Protein AF-A0A653BSR2-F1 (afdb_monomer)

pLDDT: mean 86.77, std 14.45, range [42.12, 98.44]

Nearest PDB structures (foldseek):
  5dz8-assembly1_A  TM=1.629E-01  e=2.090E+00  Streptococcus agalactiae NEM316
  5dz8-assembly1_B  TM=1.770E-01  e=4.397E+00  Streptococcus agalactiae NEM316

Radius of gyration: 16.66 Å; Cα contacts (8 Å, |Δi|>4): 244; chains: 1; bounding box: 43×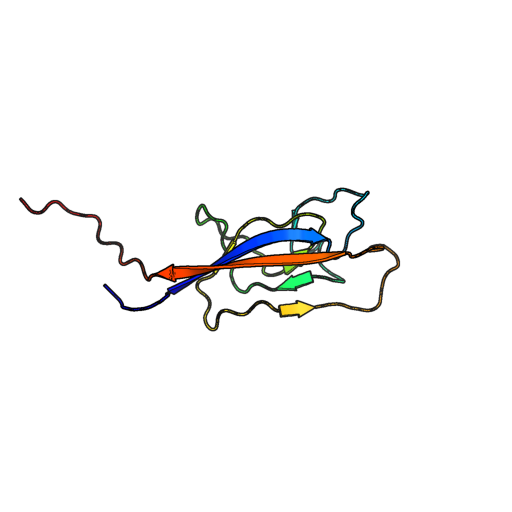26×51 Å

Secondary structure (DSSP, 8-state):
---SEEEEEEEEEEEEBSS-TTT---EEEGGG-SSSEEE-SS-EETTS-B-S-SEEEES----EEE-PSS---EEE--S--SSSTT--EEEEEEEEEE-----------

InterPro domains:
  IPR035914 Spermadhesin, CUB domain superfamily [SSF49854] (30-97)
  IPR058698 CUB domain, metazoa [PF26080] (3-96)

Organism: Callosobruchus maculatus (NCBI:txid64391)

Solvent-accessible surface area (backbone atoms only — not comparable to full-atom values): 6270 Å² total; per-residue (Å²): 125,60,86,60,67,50,32,40,36,43,39,59,80,43,38,20,28,52,18,35,83,87,68,67,69,34,61,39,46,38,91,80,31,77,60,26,27,38,37,39,60,73,28,18,36,85,86,66,49,70,62,89,39,39,33,36,15,18,44,28,63,76,48,30,34,25,59,51,79,77,86,60,76,47,81,46,72,70,89,80,54,91,86,31,45,67,54,78,44,70,42,72,48,76,45,79,36,66,41,79,66,92,66,75,79,73,75,83,125

Structure (mmCIF, N/CA/C/O backbone):
data_AF-A0A653BSR2-F1
#
_entry.id   AF-A0A653BSR2-F1
#
loop_
_atom_site.group_PDB
_atom_site.id
_atom_site.type_symbol
_atom_site.label_atom_id
_atom_site.label_alt_id
_atom_site.label_comp_id
_atom_site.label_asym_id
_atom_site.label_entity_id
_atom_site.label_seq_id
_atom_site.pdbx_PDB_ins_code
_atom_site.Cartn_x
_atom_site.Cartn_y
_atom_site.Cartn_z
_atom_site.occupancy
_atom_site.B_iso_or_equiv
_atom_site.auth_seq_id
_atom_site.auth_comp_id
_atom_site.auth_asym_id
_atom_site.auth_atom_id
_atom_site.pdbx_PDB_model_num
ATOM 1 N N . MET A 1 1 ? -21.388 0.789 22.982 1.00 54.38 1 MET A N 1
ATOM 2 C CA . MET A 1 1 ? -19.976 0.401 22.825 1.00 54.38 1 MET A CA 1
ATOM 3 C C . MET A 1 1 ? -19.950 -0.969 22.198 1.00 54.38 1 MET A C 1
ATOM 5 O O . MET A 1 1 ? -20.206 -1.942 22.893 1.00 54.38 1 MET A O 1
ATOM 9 N N . LEU A 1 2 ? -19.743 -1.040 20.884 1.00 58.16 2 LEU A N 1
ATOM 10 C CA . LEU A 1 2 ? -19.428 -2.310 20.242 1.00 58.16 2 LEU A CA 1
ATOM 11 C C . LEU A 1 2 ? -17.988 -2.687 20.622 1.00 58.16 2 LEU A C 1
ATOM 13 O O . LEU A 1 2 ? -17.081 -1.895 20.363 1.00 58.16 2 LEU A O 1
ATOM 17 N N . PRO A 1 3 ? -17.762 -3.830 21.287 1.00 74.12 3 PRO A N 1
ATOM 18 C CA . PRO A 1 3 ? -16.411 -4.297 21.555 1.00 74.12 3 PRO A CA 1
ATOM 19 C C . PRO A 1 3 ? -15.699 -4.650 20.241 1.00 74.12 3 PRO A C 1
ATOM 21 O O . PRO A 1 3 ? -16.306 -5.196 19.320 1.00 74.12 3 PRO A O 1
ATOM 24 N N . GLY A 1 4 ? -14.398 -4.363 20.176 1.00 84.69 4 GLY A N 1
ATOM 25 C CA . GLY A 1 4 ? -13.523 -4.746 19.068 1.00 84.69 4 GLY A CA 1
ATOM 26 C C . GLY A 1 4 ? -13.064 -3.590 18.177 1.00 84.69 4 GLY A C 1
ATOM 27 O O . GLY A 1 4 ? -13.288 -2.412 18.460 1.00 84.69 4 GLY A O 1
ATOM 28 N N . TYR A 1 5 ? -12.389 -3.967 17.091 1.00 90.25 5 TYR A N 1
ATOM 29 C CA . TYR A 1 5 ? -11.818 -3.053 16.108 1.00 90.25 5 TYR A CA 1
ATOM 30 C C . TYR A 1 5 ? -12.672 -3.035 14.835 1.00 90.25 5 TYR A C 1
ATOM 32 O O . TYR A 1 5 ? -13.045 -4.081 14.284 1.00 90.25 5 TYR A O 1
ATOM 40 N N . CYS A 1 6 ? -13.030 -1.836 14.381 1.00 93.25 6 CYS A N 1
ATOM 41 C CA . CYS A 1 6 ? -13.912 -1.645 13.227 1.00 93.25 6 CYS A CA 1
ATOM 42 C C . CYS A 1 6 ? -13.177 -1.171 11.979 1.00 93.25 6 CYS A C 1
ATOM 44 O O . CYS A 1 6 ? -13.671 -1.415 10.881 1.00 93.25 6 CYS A O 1
ATOM 46 N N . SER A 1 7 ? -11.987 -0.601 12.139 1.00 95.50 7 SER A N 1
ATOM 47 C CA . SER A 1 7 ? -11.135 -0.196 11.029 1.00 95.50 7 SER A CA 1
ATOM 48 C C . SER A 1 7 ? -9.659 -0.418 11.341 1.00 95.50 7 SER A C 1
ATOM 50 O O . SER A 1 7 ? -9.266 -0.677 12.482 1.00 95.50 7 SER A O 1
ATOM 52 N N . ILE A 1 8 ? -8.843 -0.338 10.298 1.00 97.25 8 ILE A N 1
ATOM 53 C CA . ILE A 1 8 ? -7.388 -0.329 10.372 1.00 97.25 8 ILE A CA 1
ATOM 54 C C . ILE A 1 8 ? -6.875 0.933 9.684 1.00 97.25 8 ILE A C 1
ATOM 56 O O . ILE A 1 8 ? -7.389 1.335 8.638 1.00 97.25 8 ILE A O 1
ATOM 60 N N . GLN A 1 9 ? -5.879 1.569 10.282 1.00 98.00 9 GLN A N 1
ATOM 61 C CA . GLN A 1 9 ? -5.121 2.648 9.672 1.00 98.00 9 GLN A CA 1
ATOM 62 C C . GLN A 1 9 ? -3.767 2.115 9.221 1.00 98.00 9 GLN A C 1
ATOM 64 O O . GLN A 1 9 ? -3.088 1.438 9.991 1.00 98.00 9 GLN A O 1
ATOM 69 N N . TRP A 1 10 ? -3.392 2.452 7.993 1.00 98.25 10 TRP A N 1
ATOM 70 C CA . TRP A 1 10 ? -2.099 2.161 7.394 1.00 98.25 10 TRP A CA 1
ATOM 71 C C . TRP A 1 10 ? -1.332 3.464 7.223 1.00 98.25 10 TRP A C 1
ATOM 73 O O . TRP A 1 10 ? -1.868 4.436 6.688 1.00 98.25 10 TRP A O 1
ATOM 83 N N . SER A 1 11 ? -0.080 3.477 7.656 1.00 98.00 11 SER A N 1
ATOM 84 C CA . SER A 1 11 ? 0.861 4.571 7.431 1.00 98.00 11 SER A CA 1
ATOM 85 C C . SER A 1 11 ? 2.213 4.012 7.009 1.00 98.00 11 SER A C 1
ATOM 87 O O . SER A 1 11 ? 2.503 2.830 7.203 1.00 98.00 11 SER A O 1
ATOM 89 N N . SER A 1 12 ? 3.042 4.855 6.405 1.00 96.62 12 SER A N 1
ATOM 90 C CA . SER A 1 12 ? 4.363 4.458 5.929 1.00 96.62 12 SER A CA 1
ATOM 91 C C . SER A 1 12 ? 5.479 5.134 6.720 1.00 96.62 12 SER A C 1
ATOM 93 O O . SER A 1 12 ? 5.382 6.314 7.053 1.00 96.62 12 SER A O 1
ATOM 95 N N . ASN A 1 13 ? 6.536 4.368 6.992 1.00 95.38 13 ASN A N 1
ATOM 96 C CA . ASN A 1 13 ? 7.837 4.866 7.435 1.00 95.38 13 ASN A CA 1
ATOM 97 C C . ASN A 1 13 ? 8.779 5.087 6.235 1.00 95.38 13 ASN A C 1
ATOM 99 O O . ASN A 1 13 ? 9.591 6.005 6.258 1.00 95.38 13 ASN A O 1
ATOM 103 N N . ASN A 1 14 ? 8.676 4.238 5.204 1.00 93.69 14 ASN A N 1
ATOM 104 C CA . ASN A 1 14 ? 9.325 4.394 3.900 1.00 93.69 14 ASN A CA 1
ATOM 105 C C . ASN A 1 14 ? 8.463 3.734 2.814 1.00 93.69 14 ASN A C 1
ATOM 107 O O . ASN A 1 14 ? 7.872 2.681 3.067 1.00 93.69 14 ASN A O 1
ATOM 111 N N . PHE A 1 15 ? 8.384 4.316 1.619 1.00 93.69 15 PHE A N 1
ATOM 112 C CA . PHE A 1 15 ? 7.594 3.754 0.523 1.00 93.69 15 PHE A CA 1
ATOM 113 C C . PHE A 1 15 ? 8.160 4.154 -0.837 1.00 93.69 15 PHE A C 1
ATOM 115 O O . PHE A 1 15 ? 8.139 5.331 -1.186 1.00 93.69 15 PHE A O 1
ATOM 122 N N . VAL A 1 16 ? 8.630 3.168 -1.596 1.00 92.62 16 VAL A N 1
ATOM 123 C CA . VAL A 1 16 ? 9.130 3.309 -2.964 1.00 92.62 16 VAL A CA 1
ATOM 124 C C . V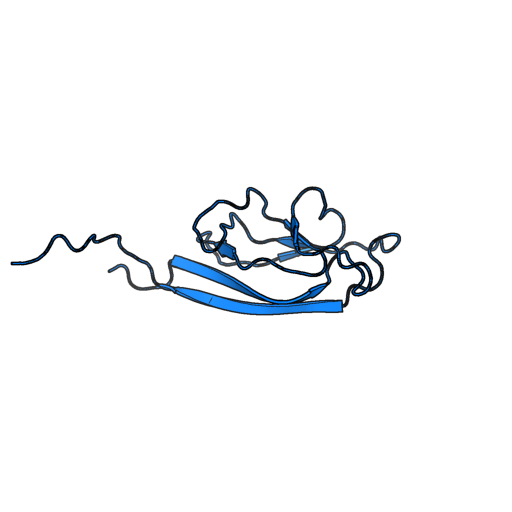AL A 1 16 ? 8.664 2.085 -3.761 1.00 92.62 16 VAL A C 1
ATOM 126 O O . VAL A 1 16 ? 9.262 1.010 -3.682 1.00 92.62 16 VAL A O 1
ATOM 129 N N . VAL A 1 17 ? 7.550 2.238 -4.477 1.00 92.00 17 VAL A N 1
ATOM 130 C CA . VAL A 1 17 ? 6.899 1.188 -5.281 1.00 92.00 17 VAL A CA 1
ATOM 131 C C . VAL A 1 17 ? 6.467 1.794 -6.616 1.00 92.00 17 VAL A C 1
ATOM 133 O O . VAL A 1 17 ? 5.808 2.825 -6.608 1.00 92.00 17 VAL A O 1
ATOM 136 N N . SER A 1 18 ? 6.792 1.183 -7.752 1.00 86.19 18 SER A N 1
ATOM 137 C CA . SER A 1 18 ? 6.703 1.813 -9.082 1.00 86.19 18 SER A CA 1
ATOM 138 C C . SER A 1 18 ? 7.409 3.172 -9.174 1.00 86.19 18 SER A C 1
ATOM 140 O O . SER A 1 18 ? 6.859 4.146 -9.693 1.00 86.19 18 SER A O 1
ATOM 142 N N . GLY A 1 19 ? 8.606 3.297 -8.603 1.00 72.12 19 GLY A N 1
ATOM 143 C CA . GLY A 1 19 ? 9.312 4.573 -8.609 1.00 72.12 19 GLY A CA 1
ATOM 144 C C . GLY A 1 19 ? 10.774 4.471 -8.217 1.00 72.12 19 GLY A C 1
ATOM 145 O O . GLY A 1 19 ? 11.169 3.600 -7.454 1.00 72.12 19 GLY A O 1
ATOM 146 N N . ALA A 1 20 ? 11.565 5.431 -8.697 1.00 68.75 20 ALA A N 1
ATOM 147 C CA . ALA A 1 20 ? 12.950 5.597 -8.284 1.00 68.75 20 ALA A CA 1
ATOM 148 C C . ALA A 1 20 ? 13.036 6.610 -7.126 1.00 68.75 20 ALA A C 1
ATOM 150 O O . ALA A 1 20 ? 12.442 7.691 -7.236 1.00 68.75 20 ALA A O 1
ATOM 151 N N . PRO A 1 21 ? 13.843 6.367 -6.073 1.00 59.69 21 PRO A N 1
ATOM 152 C CA . PRO A 1 21 ? 14.035 7.308 -4.959 1.00 59.69 21 PRO A C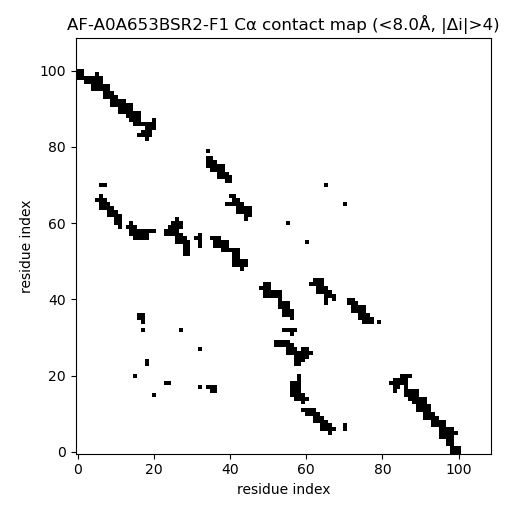A 1
ATOM 153 C C . PRO A 1 21 ? 14.445 8.717 -5.412 1.00 59.69 21 PRO A C 1
ATOM 155 O O . PRO A 1 21 ? 14.144 9.717 -4.764 1.00 59.69 21 PRO A O 1
ATOM 158 N N . GLN A 1 22 ? 15.124 8.800 -6.558 1.00 66.31 22 GLN A N 1
ATOM 159 C CA . GLN A 1 22 ? 15.658 10.032 -7.133 1.00 66.31 22 GLN A CA 1
ATOM 160 C C . GLN A 1 22 ? 14.627 10.830 -7.947 1.00 66.31 22 GLN A C 1
ATOM 162 O O . GLN A 1 22 ? 14.835 12.017 -8.186 1.00 66.31 22 GLN A O 1
ATOM 167 N N . ALA A 1 23 ? 13.527 10.203 -8.375 1.00 69.44 23 ALA A N 1
ATOM 168 C CA . ALA A 1 23 ? 12.540 10.811 -9.267 1.00 69.44 23 ALA A CA 1
ATOM 169 C C . ALA A 1 23 ? 11.390 11.530 -8.527 1.00 69.44 23 ALA A C 1
ATOM 171 O O . ALA A 1 23 ? 10.628 12.259 -9.154 1.00 69.44 23 ALA A O 1
ATOM 172 N N . ASN A 1 24 ? 11.308 11.376 -7.196 1.00 72.31 24 ASN A N 1
ATOM 173 C CA . ASN A 1 24 ? 10.383 12.050 -6.272 1.00 72.31 24 ASN A CA 1
ATOM 174 C C . ASN A 1 24 ? 8.945 12.227 -6.807 1.00 72.31 24 ASN A C 1
ATOM 176 O O . ASN A 1 24 ? 8.416 13.337 -6.883 1.00 72.31 24 ASN A O 1
ATOM 180 N N . PHE A 1 25 ? 8.311 11.113 -7.170 1.00 82.25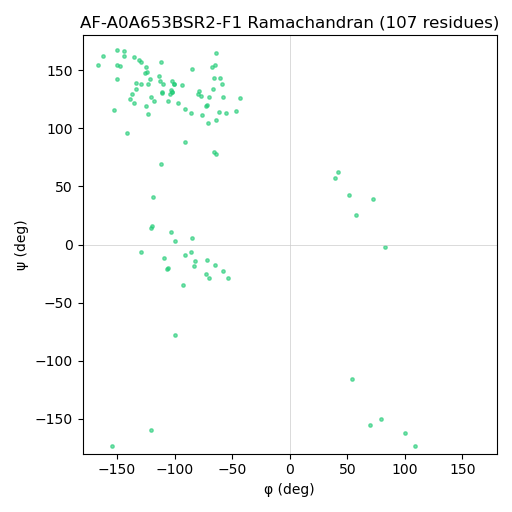 25 PHE A N 1
ATOM 181 C CA . PHE A 1 25 ? 6.944 11.077 -7.693 1.00 82.25 25 PHE A CA 1
ATOM 182 C C . PHE A 1 25 ? 5.862 11.363 -6.636 1.00 82.25 25 PHE A C 1
ATOM 184 O O . PHE A 1 25 ? 4.709 11.618 -6.977 1.00 82.25 25 PHE A O 1
ATOM 191 N N . GLY A 1 26 ? 6.218 11.334 -5.349 1.00 90.94 26 GLY A N 1
ATOM 192 C CA . GLY A 1 26 ? 5.267 11.501 -4.254 1.00 90.94 26 GLY A CA 1
ATOM 193 C C . GLY A 1 26 ? 4.318 10.307 -4.124 1.00 90.94 26 GLY A C 1
ATOM 194 O O . GLY A 1 26 ? 4.666 9.188 -4.496 1.00 90.94 26 GLY A O 1
ATOM 195 N N . ALA A 1 27 ? 3.139 10.539 -3.543 1.00 94.19 27 ALA A N 1
ATOM 196 C CA . ALA A 1 27 ? 2.126 9.505 -3.348 1.00 94.19 27 ALA A CA 1
ATOM 197 C C . ALA A 1 27 ? 1.175 9.461 -4.547 1.00 94.19 27 ALA A C 1
ATOM 199 O O . ALA A 1 27 ? 0.440 10.421 -4.788 1.00 94.19 27 ALA A O 1
ATOM 200 N N . LEU A 1 28 ? 1.172 8.337 -5.260 1.00 94.12 28 LEU A N 1
ATOM 201 C CA . LEU A 1 28 ? 0.371 8.111 -6.459 1.00 94.12 28 LEU A CA 1
ATOM 202 C C . LEU A 1 28 ? -0.718 7.065 -6.204 1.00 94.12 28 LEU A C 1
ATOM 204 O O . LEU A 1 28 ? -0.624 6.238 -5.292 1.00 94.12 28 LEU A O 1
ATOM 208 N N . THR A 1 29 ? -1.779 7.114 -7.012 1.00 95.06 29 THR A N 1
ATOM 209 C CA . THR A 1 29 ? -2.915 6.188 -6.904 1.00 95.06 29 THR A CA 1
ATOM 210 C C . THR A 1 29 ? -3.491 5.827 -8.273 1.00 95.06 29 THR A C 1
ATOM 212 O O . THR A 1 29 ? -3.304 6.542 -9.254 1.00 95.06 29 THR A O 1
ATOM 215 N N . ASN A 1 30 ? -4.264 4.742 -8.324 1.00 90.00 30 ASN A N 1
ATOM 216 C CA . ASN A 1 30 ? -5.073 4.337 -9.476 1.00 90.00 30 ASN A CA 1
ATOM 217 C C . ASN A 1 30 ? -4.287 4.216 -10.797 1.00 90.00 30 ASN A C 1
ATOM 219 O O . ASN A 1 30 ? -3.435 3.342 -10.901 1.00 90.00 30 ASN A O 1
ATOM 223 N N . GLY A 1 31 ? -4.596 5.041 -11.808 1.00 82.25 31 GLY A N 1
ATOM 224 C CA . GLY A 1 31 ? -4.080 4.920 -13.176 1.00 82.25 31 GLY A CA 1
ATOM 225 C C . GLY A 1 31 ? -2.571 5.119 -13.304 1.00 82.25 31 GLY A C 1
ATOM 226 O O . GLY A 1 31 ? -1.993 4.663 -14.284 1.00 82.25 31 GLY A O 1
ATOM 227 N N . ASP A 1 32 ? -1.941 5.719 -12.296 1.00 86.44 32 ASP A N 1
ATOM 228 C CA . ASP A 1 32 ? -0.484 5.833 -12.209 1.00 86.44 32 ASP A CA 1
ATOM 229 C C . ASP A 1 32 ? 0.165 4.553 -11.644 1.00 86.44 32 ASP A C 1
ATOM 231 O O . ASP A 1 32 ? 1.365 4.342 -11.774 1.00 86.44 32 ASP A O 1
ATOM 235 N N . CYS A 1 33 ? -0.635 3.664 -11.049 1.00 91.38 33 CYS A N 1
ATOM 236 C CA . CYS A 1 33 ? -0.219 2.452 -10.347 1.00 91.38 33 CYS A CA 1
ATOM 237 C C . CYS A 1 33 ? -0.648 1.201 -11.122 1.00 91.38 33 CYS A C 1
ATOM 239 O O . CYS A 1 33 ? -1.573 0.481 -10.728 1.00 91.38 33 CYS A O 1
ATOM 241 N N . THR A 1 34 ? -0.010 0.978 -12.275 1.00 89.75 34 THR A N 1
ATOM 242 C CA . THR A 1 34 ? -0.381 -0.089 -13.225 1.00 89.75 34 THR A CA 1
ATOM 243 C C . THR A 1 34 ? 0.576 -1.276 -13.255 1.00 89.75 34 THR A C 1
ATOM 245 O O . THR A 1 34 ? 0.147 -2.357 -13.661 1.00 89.75 34 THR A O 1
ATOM 248 N N . THR A 1 35 ? 1.818 -1.105 -12.800 1.00 89.75 35 THR A N 1
ATOM 249 C CA . THR A 1 35 ? 2.848 -2.149 -12.758 1.00 89.75 35 THR A CA 1
ATOM 250 C C . THR A 1 35 ? 2.958 -2.737 -11.353 1.00 89.75 35 THR A C 1
ATOM 252 O O . THR A 1 35 ? 2.330 -3.765 -11.081 1.00 89.75 35 THR A O 1
ATOM 255 N N . ASP A 1 36 ? 3.619 -2.023 -10.441 1.00 91.50 36 ASP A N 1
ATOM 256 C CA . ASP A 1 36 ? 3.801 -2.415 -9.047 1.00 91.50 36 ASP A CA 1
ATOM 257 C C . ASP A 1 36 ? 3.000 -1.513 -8.108 1.00 91.50 36 ASP A C 1
ATOM 259 O O . ASP A 1 36 ? 3.047 -0.281 -8.171 1.00 91.50 36 ASP A O 1
ATOM 263 N N . PHE A 1 37 ? 2.236 -2.108 -7.199 1.00 94.50 37 PHE A N 1
ATOM 264 C CA . PHE A 1 37 ? 1.407 -1.341 -6.279 1.00 94.50 37 PHE A CA 1
ATOM 265 C C . PHE A 1 37 ? 0.953 -2.154 -5.077 1.00 94.50 37 PHE A C 1
ATOM 267 O O . PHE A 1 37 ? 0.921 -3.386 -5.061 1.00 94.50 37 PHE A O 1
ATOM 274 N N . VAL A 1 38 ? 0.531 -1.422 -4.056 1.00 97.19 38 VAL A N 1
ATOM 275 C CA . VAL A 1 38 ? -0.169 -1.969 -2.902 1.00 97.19 38 VAL A CA 1
ATOM 276 C C . VAL A 1 38 ? -1.665 -1.717 -3.053 1.00 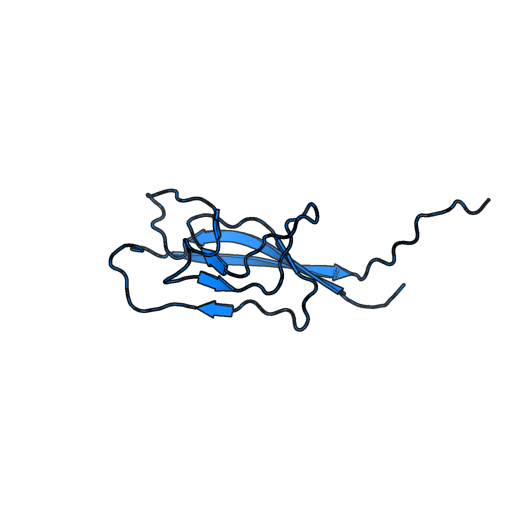97.19 38 VAL A C 1
ATOM 278 O O . VAL A 1 38 ? -2.083 -0.630 -3.446 1.00 97.19 38 VAL A O 1
ATOM 281 N N . VAL A 1 39 ? -2.474 -2.718 -2.712 1.00 97.88 39 VAL A N 1
ATOM 282 C CA . VAL A 1 39 ? -3.935 -2.647 -2.688 1.00 97.88 39 VAL A CA 1
ATOM 283 C C . VAL A 1 39 ? -4.438 -2.582 -1.250 1.00 97.88 39 VAL A C 1
ATOM 285 O O . VAL A 1 39 ? -4.179 -3.492 -0.455 1.00 97.88 39 VAL A O 1
ATOM 288 N N . ILE A 1 40 ? -5.210 -1.540 -0.936 1.00 98.19 40 ILE A N 1
ATOM 289 C CA . ILE A 1 40 ? -5.967 -1.389 0.313 1.00 98.19 40 ILE A CA 1
ATOM 290 C C . ILE A 1 40 ? -7.444 -1.185 -0.059 1.00 98.19 40 ILE A C 1
ATOM 292 O O . ILE A 1 40 ? -7.786 -0.146 -0.623 1.00 98.19 40 ILE A O 1
ATOM 296 N N . PRO A 1 41 ? -8.344 -2.137 0.252 1.00 97.75 41 PRO A N 1
ATOM 297 C CA . PRO A 1 41 ? -9.741 -2.058 -0.176 1.00 97.75 41 PRO A CA 1
ATOM 298 C C . PRO A 1 41 ? -10.517 -0.906 0.474 1.00 97.75 41 PRO A C 1
ATOM 300 O O . PRO A 1 41 ? -10.495 -0.761 1.697 1.00 97.75 41 PRO A O 1
ATOM 303 N N . ASN A 1 42 ? -11.275 -0.154 -0.332 1.00 97.12 42 ASN A N 1
ATOM 304 C CA . ASN A 1 42 ? -12.143 0.963 0.084 1.00 97.12 42 ASN A CA 1
ATOM 305 C C . ASN A 1 42 ? -11.503 1.890 1.147 1.00 97.12 42 ASN A C 1
ATOM 307 O O . ASN A 1 42 ? -11.986 1.959 2.285 1.00 97.12 42 ASN A O 1
ATOM 311 N N . PRO A 1 43 ? -10.384 2.555 0.816 1.00 98.00 43 PRO A N 1
ATOM 312 C CA . PRO A 1 43 ? -9.682 3.415 1.748 1.00 98.00 43 PRO A CA 1
ATOM 313 C C . PRO A 1 43 ? -10.269 4.833 1.769 1.00 98.00 43 PRO A C 1
ATOM 315 O O . PRO A 1 43 ? -10.757 5.366 0.767 1.00 98.00 43 PRO A O 1
ATOM 318 N N . SER A 1 44 ? -10.142 5.482 2.921 1.00 98.12 44 SER A N 1
ATOM 319 C CA . SER A 1 44 ? -10.363 6.914 3.117 1.00 98.12 44 SER A CA 1
ATOM 320 C C . SER A 1 44 ? -9.122 7.557 3.726 1.00 98.12 44 SER A C 1
ATOM 322 O O . SER A 1 44 ? -8.436 6.940 4.542 1.00 98.12 44 SER A O 1
ATOM 324 N N . TYR A 1 45 ? -8.856 8.816 3.400 1.00 97.31 45 TYR A N 1
ATOM 325 C CA . TYR A 1 45 ? -7.854 9.606 4.111 1.00 97.31 45 TYR A CA 1
ATOM 326 C C . TYR A 1 45 ? -8.254 9.818 5.577 1.00 97.31 45 TYR A C 1
ATOM 328 O O . TYR A 1 45 ? -9.412 9.641 5.961 1.00 97.31 45 TYR A O 1
ATOM 336 N N . VAL A 1 46 ? -7.298 10.244 6.407 1.00 91.38 46 VAL A N 1
ATOM 337 C CA . VAL A 1 46 ? -7.514 10.483 7.850 1.00 91.38 46 VAL A CA 1
ATOM 338 C C . VAL A 1 46 ? -8.622 11.497 8.160 1.00 91.38 46 VAL A C 1
ATOM 340 O O . VAL A 1 46 ? -9.196 11.466 9.242 1.00 91.38 46 VAL A O 1
ATOM 343 N N . ASN A 1 47 ? -8.951 12.376 7.211 1.00 93.31 47 ASN A N 1
ATOM 344 C CA . ASN A 1 47 ? -10.048 13.341 7.318 1.00 93.31 47 ASN A CA 1
ATOM 345 C C . ASN A 1 47 ? -11.421 12.764 6.904 1.00 93.31 47 ASN A C 1
ATOM 347 O O . ASN A 1 47 ? -12.388 13.515 6.808 1.00 93.31 47 ASN A O 1
ATOM 351 N N . GLY A 1 48 ? -11.506 11.464 6.607 1.00 93.88 48 GLY A N 1
ATOM 352 C CA . GLY A 1 48 ? -12.726 10.776 6.176 1.00 93.88 48 GLY A CA 1
ATOM 353 C C . GLY A 1 48 ? -13.049 10.902 4.685 1.00 93.88 48 GLY A C 1
ATOM 354 O O . GLY A 1 48 ? -14.016 10.300 4.225 1.00 93.88 48 GLY A O 1
ATOM 355 N N . THR A 1 49 ? -12.254 11.642 3.906 1.00 97.19 49 THR A N 1
ATOM 356 C CA . THR A 1 49 ? -12.473 11.768 2.456 1.00 97.19 49 THR A CA 1
ATOM 357 C C . THR A 1 49 ? -12.147 10.438 1.764 1.00 97.19 49 THR A C 1
ATOM 359 O O . THR A 1 49 ? -11.040 9.928 1.961 1.00 97.19 49 THR A O 1
ATOM 362 N N . PRO A 1 50 ? -13.052 9.866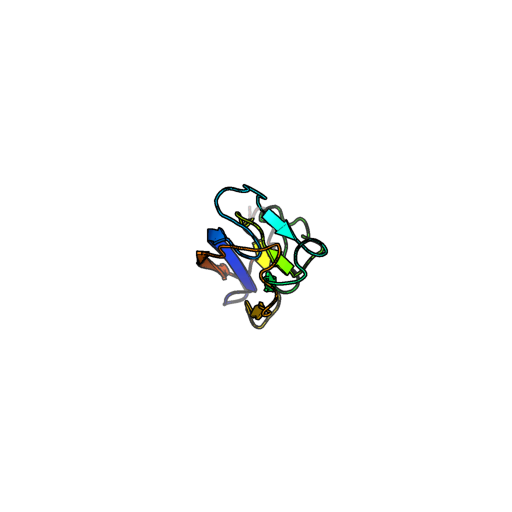 0.947 1.00 97.38 50 PRO A N 1
ATOM 363 C CA . PRO A 1 50 ? -12.753 8.671 0.161 1.00 97.38 50 PRO A CA 1
ATOM 364 C C . PRO A 1 50 ? -11.576 8.907 -0.787 1.00 97.38 50 PRO A C 1
ATOM 366 O O . PRO A 1 50 ? -11.499 9.950 -1.435 1.00 97.38 50 PRO A O 1
ATOM 369 N N . VAL A 1 51 ? -10.677 7.928 -0.902 1.00 97.00 51 VAL A N 1
ATOM 370 C CA . VAL A 1 51 ? -9.541 8.019 -1.839 1.00 97.00 51 VAL A CA 1
ATOM 371 C C . VAL A 1 51 ? -10.005 7.852 -3.293 1.00 97.00 51 VAL A C 1
ATOM 373 O O . VAL A 1 51 ? -9.362 8.362 -4.203 1.00 97.00 51 VAL A O 1
ATOM 376 N N . ASN A 1 52 ? -11.137 7.170 -3.521 1.00 95.75 52 ASN A N 1
ATOM 377 C CA . ASN A 1 52 ? -11.646 6.788 -4.850 1.00 95.75 52 ASN A CA 1
ATOM 378 C C . ASN A 1 52 ? -10.656 5.939 -5.679 1.00 95.75 52 ASN A C 1
ATOM 380 O O . ASN A 1 52 ? -10.719 5.908 -6.904 1.00 95.75 52 ASN A O 1
ATOM 384 N N . SER A 1 53 ? -9.758 5.236 -4.990 1.00 96.12 53 SER A N 1
ATOM 385 C CA . SER A 1 53 ? -8.816 4.249 -5.515 1.00 96.12 53 SER A CA 1
ATOM 386 C C . SER A 1 53 ? -8.555 3.219 -4.423 1.00 96.12 53 SER A C 1
ATOM 388 O O . SER A 1 53 ? -8.662 3.540 -3.240 1.00 96.12 53 SER A O 1
ATOM 390 N N . ASP A 1 54 ? -8.186 2.006 -4.807 1.00 96.75 54 ASP A N 1
ATOM 391 C CA . ASP A 1 54 ? -7.660 0.975 -3.914 1.00 96.75 54 ASP A CA 1
ATOM 392 C C . ASP A 1 54 ? -6.162 0.712 -4.126 1.00 96.75 54 ASP A C 1
ATOM 394 O O . ASP A 1 54 ? -5.555 0.062 -3.281 1.00 96.75 54 ASP A O 1
ATOM 398 N N . ARG A 1 55 ? -5.558 1.240 -5.200 1.00 97.56 55 ARG A N 1
ATO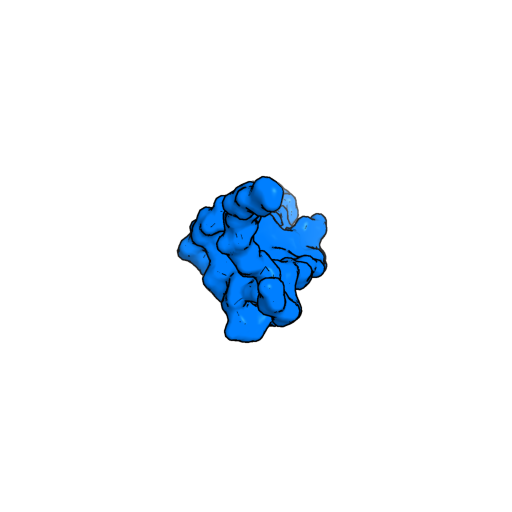M 399 C CA . ARG A 1 55 ? -4.139 1.056 -5.555 1.00 97.56 55 ARG A CA 1
ATOM 400 C C . ARG A 1 55 ? -3.291 2.258 -5.166 1.00 97.56 55 ARG A C 1
ATOM 402 O O . ARG A 1 55 ? -3.699 3.394 -5.430 1.00 97.56 55 ARG A O 1
ATOM 409 N N . PHE A 1 56 ? -2.109 1.977 -4.620 1.00 97.31 56 PHE A N 1
ATOM 410 C CA . PHE A 1 56 ? -1.121 2.944 -4.141 1.00 97.31 56 PHE A CA 1
ATOM 411 C C . PHE A 1 56 ? 0.285 2.581 -4.628 1.00 97.31 56 PHE A C 1
ATOM 413 O O . PHE A 1 56 ? 0.701 1.426 -4.517 1.00 97.31 56 PHE A O 1
ATOM 420 N N . CYS A 1 57 ? 1.014 3.576 -5.126 1.00 94.69 57 CYS A N 1
ATOM 421 C CA . CYS A 1 57 ? 2.386 3.474 -5.621 1.00 94.69 57 CYS A CA 1
ATOM 422 C C . CYS A 1 57 ? 3.085 4.852 -5.510 1.00 94.69 57 CYS A C 1
ATOM 424 O O . CYS A 1 57 ? 2.540 5.786 -4.917 1.00 94.69 57 CYS A O 1
ATOM 426 N N . GLY A 1 58 ? 4.294 4.981 -6.046 1.00 93.25 58 GLY A N 1
ATOM 427 C CA . GLY A 1 58 ? 5.144 6.166 -5.994 1.00 93.25 58 GLY A CA 1
ATOM 428 C C . GLY A 1 58 ? 6.247 6.094 -4.932 1.00 93.25 58 GLY A C 1
ATOM 429 O O . GLY A 1 58 ? 6.598 5.030 -4.424 1.00 93.25 58 GLY A O 1
ATOM 430 N N . THR A 1 59 ? 6.803 7.261 -4.599 1.00 93.00 59 THR A N 1
ATOM 431 C CA . THR A 1 59 ? 7.903 7.440 -3.627 1.00 93.00 59 THR A CA 1
ATOM 432 C C . THR A 1 59 ? 7.425 7.981 -2.276 1.00 93.00 59 THR A C 1
ATOM 434 O O . THR A 1 59 ? 8.223 8.440 -1.458 1.00 93.00 59 THR A O 1
ATOM 437 N N . ALA A 1 60 ? 6.110 8.008 -2.055 1.00 93.88 60 ALA A N 1
ATOM 438 C CA . ALA A 1 60 ? 5.497 8.318 -0.774 1.00 93.88 60 ALA A CA 1
ATOM 439 C C . ALA A 1 60 ? 4.156 7.588 -0.637 1.00 93.88 60 ALA A C 1
ATOM 441 O O . ALA A 1 60 ? 3.596 7.080 -1.604 1.00 93.88 60 ALA A O 1
ATOM 442 N N . PHE A 1 61 ? 3.612 7.571 0.576 1.00 96.38 61 PHE A N 1
ATOM 443 C CA . PHE A 1 61 ? 2.319 6.962 0.861 1.00 96.38 61 PHE A CA 1
ATOM 444 C C . PHE A 1 61 ? 1.526 7.851 1.817 1.00 96.38 61 PHE A C 1
ATOM 446 O O . PHE A 1 61 ? 1.997 8.188 2.905 1.00 96.38 61 PHE A O 1
ATOM 453 N N . ASN A 1 62 ? 0.309 8.215 1.420 1.00 97.62 62 ASN A N 1
ATOM 454 C CA . ASN A 1 62 ? -0.604 8.964 2.277 1.00 97.62 62 ASN A CA 1
ATOM 455 C C . ASN A 1 62 ? -1.269 8.018 3.279 1.00 97.62 62 ASN A C 1
ATOM 457 O O . ASN A 1 62 ? -1.810 6.991 2.885 1.00 97.62 62 ASN A O 1
ATOM 461 N N . THR A 1 63 ? -1.287 8.381 4.563 1.00 98.31 63 THR A N 1
ATOM 462 C CA . THR A 1 63 ? -1.981 7.594 5.592 1.00 98.31 63 THR A CA 1
ATOM 463 C C . THR A 1 63 ? -3.462 7.443 5.251 1.00 98.31 63 THR A C 1
ATOM 465 O O . THR A 1 63 ? -4.176 8.434 5.059 1.00 98.31 63 THR A O 1
ATOM 468 N N . VAL A 1 64 ? -3.934 6.198 5.238 1.00 98.44 64 VAL A N 1
ATOM 469 C CA . VAL A 1 64 ? -5.327 5.852 4.938 1.00 98.44 64 VAL A CA 1
ATOM 470 C C . VAL A 1 64 ? -5.909 4.946 6.007 1.00 98.44 64 VAL A C 1
ATOM 472 O O . VAL A 1 64 ? -5.209 4.230 6.722 1.00 98.44 64 VAL A O 1
ATOM 475 N N . THR A 1 65 ? -7.226 4.963 6.107 1.00 98.06 65 THR A N 1
ATOM 476 C CA . THR A 1 65 ? -8.010 4.088 6.967 1.00 98.06 65 THR A CA 1
ATOM 477 C C . THR A 1 65 ? -8.982 3.292 6.112 1.00 98.06 65 THR A C 1
ATOM 479 O O . THR A 1 65 ? -9.537 3.813 5.151 1.00 98.06 65 THR A O 1
ATOM 482 N N . THR A 1 66 ? -9.199 2.027 6.458 1.00 97.19 66 THR A N 1
ATOM 483 C CA . THR A 1 66 ? -10.255 1.207 5.860 1.00 97.19 66 THR A CA 1
ATOM 484 C C . THR A 1 66 ? -11.028 0.457 6.933 1.00 97.19 66 THR A C 1
ATOM 486 O O . THR A 1 66 ? -10.458 -0.064 7.894 1.00 97.19 66 THR A O 1
ATOM 489 N N . SER A 1 67 ? -12.344 0.404 6.753 1.00 95.94 67 SER A N 1
ATOM 490 C CA . SER A 1 67 ? -13.262 -0.398 7.567 1.00 95.94 67 SER A CA 1
ATOM 491 C C . SER A 1 67 ? -13.648 -1.712 6.878 1.00 95.94 67 SER A C 1
ATOM 493 O O . SER A 1 67 ? -14.463 -2.468 7.408 1.00 95.94 67 SER A O 1
ATOM 495 N N . SER A 1 68 ? -13.086 -1.995 5.697 1.00 95.38 68 SER A N 1
ATOM 496 C CA . SER A 1 68 ? -13.371 -3.214 4.935 1.00 95.38 68 SER A CA 1
ATOM 497 C C . SER A 1 68 ? -12.739 -4.419 5.610 1.00 95.38 68 SER A C 1
ATOM 499 O O . SER A 1 68 ? -11.525 -4.476 5.789 1.00 95.38 68 SER A O 1
ATOM 501 N N . LYS A 1 69 ? -13.577 -5.382 5.995 1.00 92.94 69 LYS A N 1
ATOM 502 C CA . LYS A 1 69 ? -13.153 -6.612 6.667 1.00 92.94 69 LYS A CA 1
ATOM 503 C C . LYS A 1 69 ? -13.151 -7.784 5.670 1.00 92.94 69 LYS A C 1
ATOM 505 O O . LYS A 1 69 ? -14.096 -7.878 4.888 1.00 92.94 69 LYS A O 1
ATOM 510 N N . PRO A 1 70 ? -12.166 -8.701 5.731 1.00 94.62 70 PRO A N 1
ATOM 511 C CA . PRO A 1 70 ? -10.996 -8.674 6.615 1.00 94.62 70 PRO A CA 1
ATOM 512 C C . PRO A 1 70 ? -10.023 -7.538 6.262 1.00 94.62 70 PRO A C 1
ATOM 514 O O . PRO A 1 70 ? -9.957 -7.106 5.115 1.00 94.62 70 PRO A O 1
ATOM 517 N N . PHE A 1 71 ? -9.264 -7.061 7.252 1.00 95.19 71 PHE A N 1
ATOM 518 C CA . PHE A 1 71 ? -8.223 -6.058 7.026 1.00 95.19 71 PHE A CA 1
ATOM 519 C C . PHE A 1 71 ? -7.059 -6.703 6.275 1.00 95.19 71 PHE A C 1
ATOM 521 O O . PHE A 1 71 ? -6.297 -7.476 6.855 1.00 95.19 71 PHE A O 1
ATOM 528 N N . VAL A 1 72 ? -6.952 -6.407 4.983 1.00 96.50 72 VAL A N 1
ATOM 529 C CA . VAL A 1 72 ? -5.943 -6.979 4.089 1.00 96.50 72 VAL A CA 1
ATOM 530 C C . VAL A 1 72 ? -5.239 -5.855 3.346 1.00 96.50 72 VAL A C 1
ATOM 532 O O . VAL A 1 72 ? -5.874 -4.910 2.880 1.00 96.50 72 VAL A O 1
ATOM 535 N N . MET A 1 73 ? -3.924 -5.997 3.227 1.00 97.19 73 MET A N 1
ATOM 536 C CA . MET A 1 73 ? -3.087 -5.242 2.310 1.00 97.19 73 MET A CA 1
ATOM 537 C C . MET A 1 73 ? -2.460 -6.249 1.346 1.00 97.19 73 MET A C 1
ATOM 539 O O . MET A 1 73 ? -1.833 -7.208 1.795 1.00 97.19 73 MET A O 1
ATOM 543 N N . THR A 1 74 ? -2.666 -6.067 0.043 1.00 97.81 74 THR A N 1
ATOM 544 C CA . THR A 1 74 ? -2.118 -6.969 -0.987 1.00 97.81 74 THR A CA 1
ATOM 545 C C . THR A 1 74 ? -1.033 -6.249 -1.762 1.00 97.81 74 THR A C 1
ATOM 547 O O . THR A 1 74 ? -1.207 -5.086 -2.101 1.00 97.81 74 THR A O 1
ATOM 550 N N . VAL A 1 75 ? 0.067 -6.928 -2.060 1.00 96.81 75 VAL A N 1
ATOM 551 C CA . VAL A 1 75 ? 1.114 -6.403 -2.942 1.00 96.81 75 VAL A CA 1
ATOM 552 C C . VAL A 1 75 ? 0.950 -7.062 -4.303 1.00 96.81 75 VAL A C 1
ATOM 554 O O . VAL A 1 75 ? 0.804 -8.283 -4.377 1.00 96.81 75 VAL A O 1
ATOM 557 N N . VAL A 1 76 ? 0.950 -6.260 -5.360 1.00 94.88 76 VAL A N 1
ATOM 558 C CA . VAL A 1 76 ? 0.937 -6.723 -6.746 1.00 94.88 76 VAL A CA 1
ATOM 559 C C . VAL A 1 76 ? 2.189 -6.180 -7.407 1.00 94.88 76 VAL A C 1
ATOM 561 O O . VAL A 1 76 ? 2.433 -4.980 -7.339 1.00 94.88 76 VAL A O 1
ATOM 564 N N . THR A 1 77 ? 2.967 -7.069 -8.016 1.00 92.44 77 THR A N 1
ATOM 565 C CA . THR A 1 77 ? 4.127 -6.698 -8.822 1.00 92.44 77 THR A CA 1
ATOM 566 C C . THR A 1 77 ? 4.081 -7.408 -10.164 1.00 92.44 77 THR A C 1
ATOM 568 O O . THR A 1 77 ? 3.425 -8.451 -10.300 1.00 92.44 77 THR A O 1
ATOM 571 N N . ASN A 1 78 ? 4.782 -6.874 -11.155 1.00 87.06 78 ASN A N 1
ATOM 572 C CA . ASN A 1 78 ? 5.027 -7.568 -12.414 1.00 87.06 78 ASN A CA 1
ATOM 573 C C . ASN A 1 78 ? 6.545 -7.737 -12.648 1.00 87.06 78 ASN A C 1
ATOM 575 O O . ASN A 1 78 ? 7.302 -7.827 -11.687 1.00 87.06 78 ASN A O 1
ATOM 579 N N . GLY A 1 79 ? 6.970 -7.960 -13.895 1.00 84.56 79 GLY A N 1
ATOM 580 C CA . GLY A 1 79 ? 8.393 -8.022 -14.258 1.00 84.56 79 GLY A CA 1
ATOM 581 C C . GLY A 1 79 ? 8.792 -6.971 -15.294 1.00 84.56 79 GLY A C 1
ATOM 582 O O . GLY A 1 79 ? 9.826 -7.130 -15.942 1.00 84.56 79 GLY A O 1
ATOM 583 N N . ASP A 1 80 ? 7.933 -5.977 -15.527 1.00 78.12 80 ASP A N 1
ATOM 584 C CA . ASP A 1 80 ? 8.246 -4.811 -16.346 1.00 78.12 80 ASP A CA 1
ATOM 585 C C . ASP A 1 80 ? 8.933 -3.795 -15.441 1.00 78.12 80 ASP A C 1
ATOM 587 O O . ASP A 1 80 ? 8.316 -3.300 -14.516 1.00 78.12 80 ASP A O 1
ATOM 591 N N . GLU A 1 81 ? 10.214 -3.550 -15.701 1.00 78.25 81 GLU A N 1
ATOM 592 C CA . GLU A 1 81 ? 11.068 -2.649 -14.917 1.00 78.25 81 GLU A CA 1
ATOM 593 C C . GLU A 1 81 ? 11.603 -1.511 -15.805 1.00 78.25 81 GLU A C 1
ATOM 595 O O . GLU A 1 81 ? 12.622 -0.884 -15.509 1.00 78.25 81 GLU A O 1
ATOM 600 N N . ALA A 1 82 ? 11.008 -1.296 -16.987 1.00 73.25 82 ALA A N 1
ATOM 601 C CA . ALA A 1 82 ? 11.551 -0.363 -17.974 1.00 73.25 82 ALA A CA 1
ATOM 602 C C . ALA A 1 82 ? 11.423 1.105 -17.534 1.00 73.25 82 ALA A C 1
ATOM 604 O O . ALA A 1 82 ? 12.245 1.931 -17.936 1.00 73.25 82 ALA A O 1
ATOM 605 N N . ASN A 1 83 ? 10.406 1.432 -16.726 1.00 68.25 83 ASN A N 1
ATOM 606 C CA . ASN A 1 83 ? 10.079 2.807 -16.320 1.00 68.25 83 ASN A CA 1
ATOM 607 C C . ASN A 1 83 ? 9.907 2.993 -14.799 1.00 68.25 83 ASN A C 1
ATOM 609 O O . ASN A 1 83 ? 9.804 4.124 -14.332 1.00 68.25 83 ASN A O 1
ATOM 613 N N . ASP A 1 84 ? 9.928 1.912 -14.029 1.00 71.12 84 ASP A N 1
ATOM 614 C CA . ASP A 1 84 ? 9.801 1.820 -12.570 1.00 71.12 84 ASP A CA 1
ATOM 615 C C . ASP A 1 84 ? 11.048 1.198 -11.925 1.00 71.12 84 ASP A C 1
ATOM 617 O O . ASP A 1 84 ? 11.002 0.432 -10.968 1.00 71.12 84 ASP A O 1
ATOM 621 N N . VAL A 1 85 ? 12.209 1.606 -12.431 1.00 67.06 85 VAL A N 1
ATOM 622 C CA . VAL A 1 85 ? 13.512 1.187 -11.918 1.00 67.06 85 VAL A CA 1
ATOM 623 C C . VAL A 1 85 ? 13.723 1.585 -10.449 1.00 67.06 85 VAL A C 1
ATOM 625 O O . VAL A 1 85 ? 13.411 2.702 -10.039 1.00 67.06 85 VAL A O 1
ATOM 628 N N . GLN A 1 86 ? 14.396 0.708 -9.695 1.00 75.38 86 GLN A N 1
ATOM 629 C CA . GLN A 1 86 ? 14.878 0.946 -8.321 1.00 75.38 86 GLN A CA 1
ATOM 630 C C . GLN A 1 86 ? 13.798 0.989 -7.228 1.00 75.38 86 GLN A C 1
ATOM 632 O O . GLN A 1 86 ? 13.924 1.748 -6.265 1.00 75.38 86 GLN A O 1
ATOM 637 N N . ASN A 1 87 ? 12.794 0.120 -7.315 1.00 81.38 87 ASN A N 1
ATOM 638 C CA . ASN A 1 87 ? 11.885 -0.131 -6.199 1.00 81.38 87 ASN A CA 1
ATOM 639 C C . ASN A 1 87 ? 12.665 -0.552 -4.934 1.00 81.38 87 ASN A C 1
ATOM 641 O O . ASN A 1 87 ? 13.262 -1.627 -4.881 1.00 81.38 87 ASN A O 1
ATOM 645 N N . GLU A 1 88 ? 12.655 0.287 -3.892 1.00 89.38 88 GLU A N 1
ATOM 646 C CA . GLU A 1 88 ? 13.240 -0.053 -2.580 1.00 89.38 88 GLU A CA 1
ATOM 647 C C . GLU A 1 88 ? 12.252 -0.822 -1.687 1.00 89.38 88 GLU A C 1
ATOM 649 O O . GLU A 1 88 ? 12.604 -1.293 -0.602 1.00 89.38 88 GLU A O 1
ATOM 654 N N . GLY A 1 89 ? 11.003 -0.951 -2.139 1.00 91.38 89 GLY A N 1
ATOM 655 C CA . GLY A 1 89 ? 9.918 -1.550 -1.382 1.00 91.38 89 GLY A CA 1
ATOM 656 C C . GLY A 1 89 ? 9.350 -0.579 -0.352 1.00 91.38 89 GLY A C 1
ATOM 657 O O . GLY A 1 89 ? 9.318 0.636 -0.543 1.00 91.38 89 GLY A O 1
ATOM 658 N N . PHE A 1 90 ? 8.841 -1.110 0.756 1.00 94.69 90 PHE A N 1
ATOM 659 C CA . PHE A 1 90 ? 8.171 -0.294 1.761 1.00 94.69 90 PHE A CA 1
ATOM 660 C C . PHE A 1 90 ? 8.363 -0.829 3.178 1.00 94.69 90 PHE A C 1
ATOM 662 O O . PHE A 1 90 ? 8.525 -2.024 3.418 1.00 94.69 90 PHE A O 1
ATOM 669 N N . SER A 1 91 ? 8.280 0.088 4.137 1.00 96.62 91 SER A N 1
ATOM 670 C CA . SER A 1 91 ? 8.150 -0.187 5.563 1.00 96.62 91 SER A CA 1
ATOM 671 C C . SER A 1 91 ? 6.915 0.543 6.062 1.00 96.62 91 SER A C 1
ATOM 673 O O . SER A 1 91 ? 6.833 1.768 5.969 1.00 96.62 91 SER A O 1
ATOM 675 N N . MET A 1 92 ? 5.943 -0.206 6.576 1.00 96.00 92 MET A N 1
ATOM 676 C CA . MET A 1 92 ? 4.645 0.328 6.975 1.00 96.00 92 MET A CA 1
ATOM 677 C C . MET A 1 92 ? 4.311 -0.002 8.421 1.00 96.00 92 MET A C 1
ATOM 679 O O . MET A 1 92 ? 4.741 -1.013 8.973 1.00 96.00 92 MET A O 1
ATOM 683 N N . SER A 1 93 ? 3.495 0.862 9.009 1.00 97.81 93 SER A N 1
ATOM 684 C CA . SER A 1 93 ? 2.909 0.700 10.330 1.00 97.81 93 SER A CA 1
ATOM 685 C C . SER A 1 93 ? 1.400 0.538 10.181 1.00 97.81 93 SER A C 1
ATOM 687 O O . SER A 1 93 ? 0.777 1.153 9.312 1.00 97.81 93 SER A O 1
ATOM 689 N N . PHE A 1 94 ? 0.799 -0.277 11.046 1.00 97.00 94 PHE A N 1
ATOM 690 C CA . PHE A 1 94 ? -0.651 -0.412 11.114 1.00 97.00 94 PHE A CA 1
ATOM 691 C C . PHE A 1 94 ? -1.166 -0.170 12.526 1.00 97.00 94 PHE A C 1
ATOM 693 O O . PHE A 1 94 ? -0.512 -0.501 13.514 1.00 97.00 94 PHE A O 1
ATOM 700 N N . MET A 1 95 ? -2.370 0.384 12.614 1.00 96.88 95 MET A N 1
ATOM 701 C CA . MET A 1 95 ? -3.065 0.611 13.874 1.00 96.88 95 MET A CA 1
ATOM 702 C C . MET A 1 95 ? -4.516 0.173 13.739 1.00 96.88 95 MET A C 1
ATOM 704 O O . MET A 1 95 ? -5.249 0.675 12.889 1.00 96.88 95 MET A O 1
ATOM 708 N N . GLN A 1 96 ? -4.946 -0.767 14.577 1.00 95.12 96 GLN A N 1
ATOM 709 C CA . GLN A 1 96 ? -6.356 -1.132 14.653 1.00 95.12 96 GLN A CA 1
ATOM 710 C C . GLN A 1 96 ? -7.109 -0.066 15.448 1.00 95.12 96 GLN A C 1
ATOM 712 O O . GLN A 1 96 ? -6.728 0.273 16.569 1.00 95.12 96 GLN A O 1
ATOM 717 N N . LEU A 1 97 ? -8.191 0.453 14.875 1.00 93.75 97 LEU A N 1
ATOM 718 C CA . LEU A 1 97 ? -9.000 1.498 15.488 1.00 93.75 97 LEU A CA 1
ATOM 719 C C . LEU A 1 97 ? -10.281 0.893 16.084 1.00 93.75 97 LEU A C 1
ATOM 721 O O . LEU A 1 97 ? -10.952 0.077 15.430 1.00 93.75 97 LEU A O 1
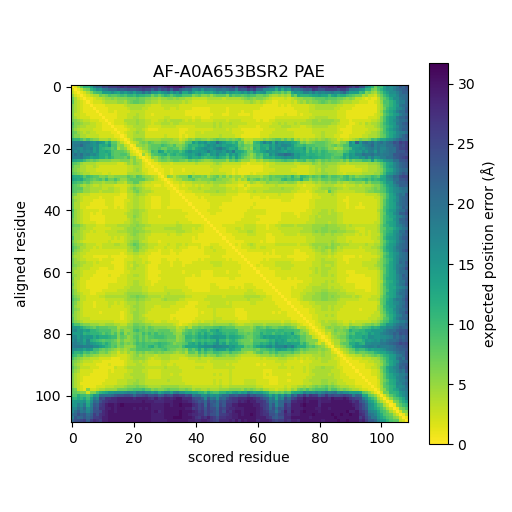ATOM 725 N N . PRO A 1 98 ? -10.610 1.230 17.345 1.00 92.00 98 PRO A N 1
ATOM 726 C CA . PRO A 1 98 ? -11.777 0.682 18.015 1.00 92.00 98 PRO A CA 1
ATOM 727 C C . PRO A 1 98 ? -13.056 1.142 17.317 1.00 92.00 98 PRO A C 1
ATOM 729 O O . PRO A 1 98 ? -13.105 2.199 16.691 1.00 92.00 98 PRO A O 1
ATOM 732 N N . CYS A 1 99 ? -14.118 0.358 17.450 1.00 88.31 99 CYS A N 1
ATOM 733 C CA . CYS A 1 99 ? -15.435 0.772 16.986 1.00 88.31 99 CYS A CA 1
ATOM 734 C C . CYS A 1 99 ? -15.899 2.037 17.727 1.00 88.31 99 CYS A C 1
ATOM 736 O O . CYS A 1 99 ? -16.160 2.002 18.934 1.00 88.31 99 CYS A O 1
ATOM 738 N N . THR A 1 100 ? -16.042 3.156 17.017 1.00 79.44 100 THR A N 1
ATOM 739 C CA . THR A 1 100 ? -16.743 4.331 17.535 1.00 79.44 100 THR A CA 1
ATOM 740 C C . THR A 1 100 ? -18.243 4.096 17.383 1.00 79.44 100 THR A C 1
ATOM 742 O O . THR A 1 100 ? -18.730 3.700 16.330 1.00 79.44 100 THR A O 1
ATOM 745 N N . ASN A 1 101 ? -18.997 4.298 18.461 1.00 63.97 101 ASN A N 1
ATOM 746 C CA . ASN A 1 101 ? -20.426 4.564 18.316 1.00 63.97 101 ASN A CA 1
ATOM 747 C C . ASN A 1 101 ? -20.511 6.081 18.389 1.00 63.97 101 ASN A C 1
ATOM 749 O O . ASN A 1 101 ? -20.061 6.629 19.398 1.00 63.97 101 ASN A O 1
ATOM 753 N N . ASP A 1 102 ? -21.046 6.735 17.361 1.00 54.44 102 ASP A N 1
ATOM 754 C CA . ASP A 1 102 ? -21.390 8.155 17.412 1.00 54.44 102 ASP A CA 1
ATOM 755 C C . ASP A 1 102 ? -22.496 8.357 18.452 1.00 54.44 102 ASP A C 1
ATOM 757 O O . ASP A 1 102 ? -23.680 8.471 18.152 1.00 54.44 102 ASP A O 1
ATOM 761 N N . VAL A 1 103 ? -22.113 8.362 19.724 1.00 50.94 103 VAL A N 1
ATOM 762 C CA . VAL A 1 103 ? -22.892 9.009 20.764 1.00 50.94 103 VAL A CA 1
ATOM 763 C C . VAL A 1 103 ? -22.327 10.413 20.813 1.00 50.94 103 VAL A C 1
ATOM 765 O O . VAL A 1 103 ? -21.390 10.690 21.560 1.00 50.94 103 VAL A O 1
ATOM 768 N N . VAL A 1 104 ? -22.888 11.306 19.993 1.00 50.75 104 VAL A N 1
ATOM 769 C CA . VAL A 1 104 ? -22.883 12.728 20.337 1.00 50.75 104 VAL A CA 1
ATOM 770 C C . VAL A 1 104 ? -23.326 12.772 21.792 1.00 50.75 104 VAL A C 1
ATOM 772 O O . VAL A 1 104 ? -24.423 12.312 22.115 1.00 50.75 104 VAL A O 1
ATOM 775 N N . ALA A 1 105 ? -22.440 13.212 22.681 1.00 50.47 105 ALA A N 1
ATOM 776 C CA . ALA A 1 105 ? -22.751 13.385 24.085 1.00 50.47 105 ALA A CA 1
ATOM 777 C C . ALA A 1 105 ? -23.801 14.498 24.200 1.00 50.47 105 ALA A C 1
ATOM 779 O O . ALA A 1 105 ? -23.485 15.650 24.480 1.00 50.47 105 ALA A O 1
ATOM 780 N N . VAL A 1 106 ? -25.067 14.165 23.943 1.00 52.47 106 VAL A N 1
ATOM 781 C CA . VAL A 1 106 ? -26.200 14.969 24.378 1.00 52.47 106 VAL A CA 1
ATOM 782 C C . VAL A 1 106 ? -26.128 14.916 25.894 1.00 52.47 106 VAL A C 1
ATOM 784 O O . VAL A 1 106 ? -26.304 13.855 26.498 1.00 52.47 106 VAL A O 1
ATOM 787 N N . GLY A 1 107 ? -25.720 16.047 26.468 1.00 54.06 107 GLY A N 1
ATOM 788 C CA . GLY A 1 107 ? -25.363 16.190 27.868 1.00 54.06 10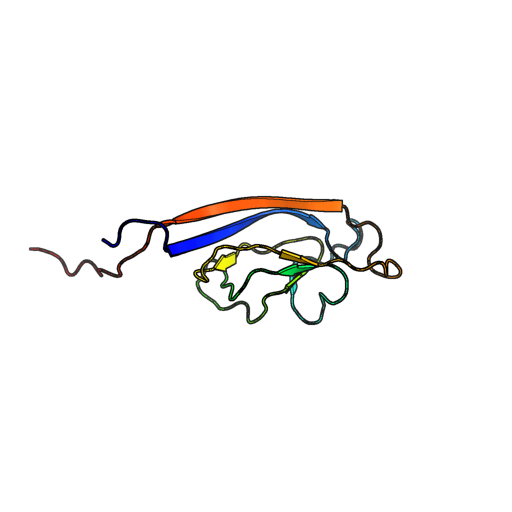7 GLY A CA 1
ATOM 789 C C . GLY A 1 107 ? -26.343 15.480 28.791 1.00 54.06 107 GLY A C 1
ATOM 790 O O . GLY A 1 107 ? -27.550 15.723 28.757 1.00 54.06 107 GLY A O 1
ATOM 791 N N . ARG A 1 108 ? -25.806 14.614 29.648 1.00 47.28 108 ARG A N 1
ATOM 792 C CA . ARG A 1 108 ? -26.517 14.229 30.861 1.00 47.28 108 ARG A CA 1
ATOM 793 C C . ARG A 1 108 ? -26.377 15.394 31.837 1.00 47.28 108 ARG A C 1
ATOM 795 O O . ARG A 1 108 ? -25.261 15.712 32.243 1.00 47.28 108 ARG A O 1
ATOM 802 N N . LYS A 1 109 ? -27.505 16.059 32.098 1.00 42.12 109 LYS A N 1
ATOM 803 C CA . LYS A 1 109 ? -27.714 16.857 33.310 1.00 42.12 109 LYS A CA 1
ATOM 804 C C . LYS A 1 109 ? -27.598 15.971 34.544 1.00 42.12 109 LYS A C 1
ATOM 806 O O . LYS A 1 109 ? -27.936 14.771 34.420 1.00 42.12 109 LYS A O 1
#

Sequence (109 aa):
MLPGYCSIQWSSNNFVVSGAPQANFGALTNGDCTTDFVVIPNPSYVNGTPVNSDRFCGTAFNTVTTSSKPFVMTVVTNGDEANDVQNEGFSMSFMQLPCTNDVVAVGRK

Foldseek 3Di:
DDFDFQKKKKAFPWAAWLADLVVQPEKDFDPSQDAKWKFWPFKDAPVRHTPVGRTIHHGHHGIIMDRDPPGDIDIDHDPDCPRSPDGPHTDMDMDGHTDDDPPPCPDDD

Mean predicted aligned error: 7.03 Å